Protein AF-A0A3F3QGV6-F1 (afdb_monomer_lite)

Secondary structure (DSSP, 8-state):
-------GGGSS----HHHHHHHHHHHTTT--EE--TTPPPEE-SSEEEEEEEETTS-EEEEEEEPP-TTS-HHHHHHHHHHHHHHHHHHHHH------------

Radius of gyration: 15.42 Å; chains: 1; bounding box: 38×34×50 Å

Structure (mmCIF, N/CA/C/O backbone):
data_AF-A0A3F3QGV6-F1
#
_entry.id   AF-A0A3F3QGV6-F1
#
loop_
_atom_site.group_PDB
_atom_site.id
_atom_site.type_symbol
_atom_site.label_atom_id
_atom_site.label_alt_id
_atom_site.label_comp_id
_atom_site.label_asym_id
_atom_site.label_entity_id
_atom_site.label_seq_id
_atom_site.pdbx_PDB_ins_code
_atom_site.Cartn_x
_atom_site.Cartn_y
_atom_site.Cartn_z
_atom_site.occupancy
_atom_site.B_iso_or_equiv
_atom_site.auth_seq_id
_atom_site.auth_comp_id
_atom_site.auth_asym_id
_atom_site.auth_atom_id
_atom_site.pdbx_PDB_model_num
ATOM 1 N N . MET A 1 1 ? 2.534 20.557 -28.811 1.00 41.16 1 MET A N 1
ATOM 2 C CA . MET A 1 1 ? 2.033 19.486 -27.928 1.00 41.16 1 MET A CA 1
ATOM 3 C C . MET A 1 1 ? 2.941 19.452 -26.716 1.00 41.16 1 MET A C 1
ATOM 5 O O . MET A 1 1 ? 4.105 19.108 -26.868 1.00 41.16 1 MET A O 1
ATOM 9 N N . SER A 1 2 ? 2.471 19.928 -25.564 1.00 47.84 2 SER A N 1
ATOM 10 C CA . SER A 1 2 ? 3.240 19.845 -24.318 1.00 47.84 2 SER A CA 1
ATOM 11 C C . SER A 1 2 ? 3.481 18.370 -23.987 1.00 47.84 2 SER A C 1
ATOM 13 O O . SER A 1 2 ? 2.562 17.572 -24.193 1.00 47.84 2 SER A O 1
ATOM 15 N N . PRO A 1 3 ? 4.674 17.971 -23.515 1.00 48.09 3 PRO A N 1
ATOM 16 C CA . PRO A 1 3 ? 4.879 16.600 -23.083 1.00 48.09 3 PRO A CA 1
ATOM 17 C C . PRO A 1 3 ? 3.897 16.342 -21.942 1.00 48.09 3 PRO A C 1
ATOM 19 O O . PRO A 1 3 ? 3.878 17.091 -20.967 1.00 48.09 3 PRO A O 1
ATOM 22 N N . SER A 1 4 ? 3.036 15.337 -22.104 1.00 57.34 4 SER A N 1
ATOM 23 C CA . SER A 1 4 ? 2.170 14.840 -21.037 1.00 57.34 4 SER A CA 1
ATOM 24 C C . SER A 1 4 ? 3.052 14.559 -19.824 1.00 57.34 4 SER A C 1
ATOM 26 O O . SER A 1 4 ? 3.801 13.582 -19.823 1.00 57.34 4 SER A O 1
ATOM 28 N N . SER A 1 5 ? 3.030 15.443 -18.824 1.00 69.81 5 SER A N 1
ATOM 29 C CA . SER A 1 5 ? 3.799 15.263 -17.599 1.00 69.81 5 SER A CA 1
ATOM 30 C C . SER A 1 5 ? 3.327 13.966 -16.957 1.00 69.81 5 SER A C 1
ATOM 32 O O . SER A 1 5 ? 2.155 13.860 -16.586 1.00 69.81 5 SER A O 1
ATOM 34 N N . LYS A 1 6 ? 4.208 12.965 -16.875 1.00 74.38 6 LYS A N 1
ATOM 35 C CA . LYS A 1 6 ? 3.903 11.700 -16.202 1.00 74.38 6 LYS A CA 1
ATOM 36 C C . LYS A 1 6 ? 3.409 12.039 -14.792 1.00 74.38 6 LYS A C 1
ATOM 38 O O . LYS A 1 6 ? 4.072 12.793 -14.082 1.00 74.38 6 LYS A O 1
ATOM 43 N N . GLN A 1 7 ? 2.215 11.566 -14.438 1.00 89.06 7 GLN A N 1
ATOM 44 C CA . GLN A 1 7 ? 1.606 11.843 -13.136 1.00 89.06 7 GLN A CA 1
ATOM 45 C C . GLN A 1 7 ? 2.554 11.402 -12.008 1.00 89.06 7 GLN A C 1
ATOM 47 O O . GLN A 1 7 ? 3.224 10.372 -12.126 1.00 89.06 7 GLN A O 1
ATOM 52 N N . ASN A 1 8 ? 2.615 12.177 -10.921 1.00 93.62 8 ASN A N 1
ATOM 53 C CA . ASN A 1 8 ? 3.593 11.974 -9.845 1.00 93.62 8 ASN A CA 1
ATOM 54 C C . ASN A 1 8 ? 3.470 10.597 -9.179 1.00 93.62 8 ASN A C 1
ATOM 56 O O . ASN A 1 8 ? 4.476 10.050 -8.719 1.00 93.62 8 ASN A O 1
ATOM 60 N N . ILE A 1 9 ? 2.268 10.016 -9.159 1.00 95.06 9 ILE A N 1
ATOM 61 C CA . ILE A 1 9 ? 2.002 8.710 -8.550 1.00 95.06 9 ILE A CA 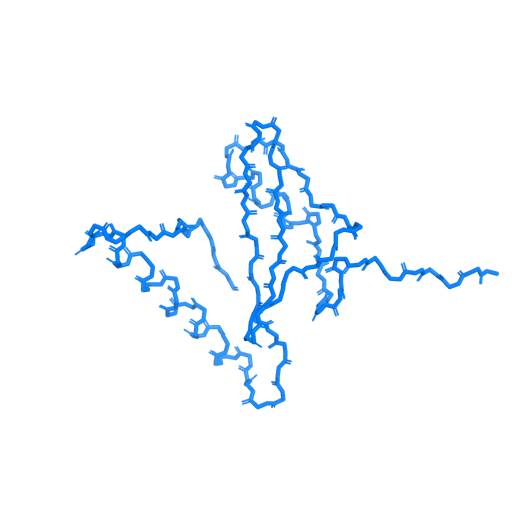1
ATOM 62 C C . ILE A 1 9 ? 2.848 7.582 -9.174 1.00 95.06 9 ILE A C 1
ATOM 64 O O . ILE A 1 9 ? 3.205 6.624 -8.490 1.00 95.06 9 ILE A O 1
ATOM 68 N N . PHE A 1 10 ? 3.272 7.738 -10.433 1.00 95.50 10 PHE A N 1
ATOM 69 C CA . PHE A 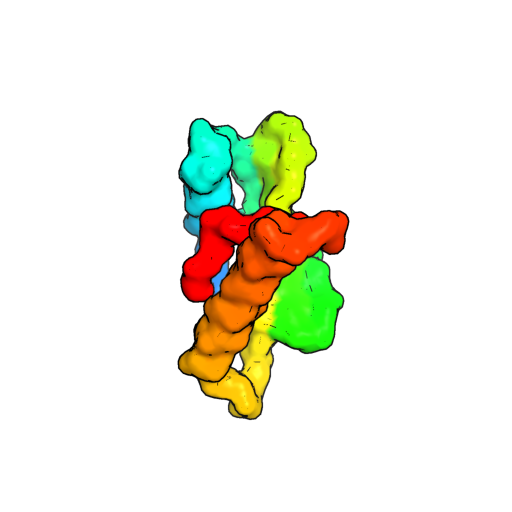1 10 ? 4.076 6.763 -11.181 1.00 95.50 10 PHE A CA 1
ATOM 70 C C . PHE A 1 10 ? 5.589 7.006 -11.089 1.00 95.50 10 PHE A C 1
ATOM 72 O O . PHE A 1 10 ? 6.348 6.589 -11.965 1.00 95.50 10 PHE A O 1
ATOM 79 N N . THR A 1 11 ? 6.050 7.708 -10.047 1.00 95.19 11 THR A N 1
ATOM 80 C CA . THR A 1 11 ? 7.480 8.024 -9.862 1.00 95.19 11 THR A CA 1
ATOM 81 C C . THR A 1 11 ? 8.353 6.763 -9.799 1.00 95.19 11 THR A C 1
ATOM 83 O O . THR A 1 11 ? 9.472 6.781 -10.306 1.00 95.19 11 THR A O 1
ATOM 86 N N . TYR A 1 12 ? 7.865 5.678 -9.184 1.00 94.00 12 TYR A N 1
ATOM 87 C CA . TYR A 1 12 ? 8.671 4.477 -8.910 1.00 94.00 12 TYR A CA 1
ATOM 88 C C . TYR A 1 12 ? 8.255 3.227 -9.689 1.00 94.00 12 TYR A C 1
ATOM 90 O O . TYR A 1 12 ? 9.046 2.293 -9.793 1.00 94.00 12 TYR A O 1
ATOM 98 N N . ALA A 1 13 ? 7.036 3.194 -10.226 1.00 92.62 13 ALA A N 1
ATOM 99 C CA . ALA A 1 13 ? 6.532 2.080 -11.016 1.00 92.62 13 ALA A CA 1
ATOM 100 C C . ALA A 1 13 ? 5.367 2.528 -11.904 1.00 92.62 13 ALA A C 1
ATOM 102 O O . ALA A 1 13 ? 4.641 3.462 -11.559 1.00 92.62 13 ALA A O 1
ATOM 103 N N . ASP A 1 14 ? 5.169 1.810 -13.005 1.00 92.94 14 ASP A N 1
ATOM 104 C CA . ASP A 1 14 ? 3.956 1.883 -13.816 1.00 92.94 14 ASP A CA 1
ATOM 105 C C . ASP A 1 14 ? 2.959 0.826 -13.322 1.00 92.94 14 ASP A C 1
ATOM 107 O O . ASP A 1 14 ? 3.310 -0.345 -13.172 1.00 92.94 14 ASP A O 1
ATOM 111 N N . PHE A 1 15 ? 1.725 1.239 -13.029 1.00 93.06 15 PHE A N 1
ATOM 112 C CA . PHE A 1 15 ? 0.664 0.364 -12.527 1.00 93.06 15 PHE A CA 1
ATOM 113 C C . PHE A 1 15 ? -0.722 0.971 -12.778 1.00 93.06 15 PHE A C 1
ATOM 115 O O . PHE A 1 15 ? -0.860 2.171 -13.014 1.00 93.06 15 PHE A O 1
ATOM 122 N N . ASP A 1 16 ? -1.764 0.145 -12.690 1.00 95.06 16 ASP A N 1
ATOM 123 C CA . ASP A 1 16 ? -3.154 0.596 -12.782 1.00 95.06 16 ASP A CA 1
ATOM 124 C C . ASP A 1 16 ? -3.659 1.063 -11.403 1.00 95.06 16 ASP A C 1
ATOM 126 O O . ASP A 1 16 ? -4.100 0.272 -10.564 1.00 95.06 16 ASP A O 1
ATOM 130 N N . HIS A 1 17 ? -3.566 2.370 -11.150 1.00 94.06 17 HIS A N 1
ATOM 131 C CA . HIS A 1 17 ? -4.020 2.977 -9.895 1.00 94.06 17 HIS A CA 1
ATOM 132 C C . HIS A 1 17 ? -5.544 2.874 -9.676 1.00 94.06 17 HIS A C 1
ATOM 134 O O . HIS A 1 17 ? -5.990 2.825 -8.524 1.00 94.06 17 HIS A O 1
ATOM 140 N N . GLU A 1 18 ? -6.346 2.793 -10.745 1.00 95.38 18 GLU A N 1
ATOM 141 C CA . GLU A 1 18 ? -7.794 2.596 -10.639 1.00 95.38 18 GLU A CA 1
ATOM 142 C C . GLU A 1 18 ? -8.113 1.165 -10.205 1.00 95.38 18 GLU A C 1
ATOM 144 O O . GLU A 1 18 ? -8.977 0.957 -9.351 1.00 95.38 18 GLU A O 1
ATOM 149 N N . ALA A 1 19 ? -7.389 0.171 -10.732 1.00 96.38 19 ALA A N 1
ATOM 150 C CA . ALA A 1 19 ? -7.499 -1.212 -10.276 1.00 96.38 19 ALA A CA 1
ATOM 151 C C . ALA A 1 19 ? -7.108 -1.356 -8.798 1.00 96.38 19 ALA A C 1
ATOM 153 O O . ALA A 1 19 ? -7.798 -2.066 -8.061 1.00 96.38 19 ALA A O 1
ATOM 154 N N . VAL A 1 20 ? -6.072 -0.638 -8.341 1.00 95.81 20 VAL A N 1
ATOM 155 C CA . VAL A 1 20 ? -5.707 -0.579 -6.914 1.00 95.81 20 VAL A CA 1
ATOM 156 C C . VAL A 1 20 ? -6.871 -0.042 -6.077 1.00 95.81 20 VAL A C 1
ATOM 158 O O . VAL A 1 20 ? -7.258 -0.689 -5.103 1.00 95.81 20 VAL A O 1
ATOM 161 N N . CYS A 1 21 ? -7.490 1.081 -6.467 1.00 96.50 21 CYS A N 1
ATOM 162 C CA . CYS A 1 21 ? -8.629 1.611 -5.710 1.00 96.50 21 CYS A CA 1
ATOM 163 C C . CYS A 1 21 ? -9.836 0.663 -5.757 1.00 96.50 21 CYS A C 1
ATOM 165 O O . CYS A 1 21 ? -10.464 0.399 -4.736 1.00 96.50 21 CYS A O 1
ATOM 167 N N . ARG A 1 22 ? -10.140 0.068 -6.916 1.00 97.50 22 ARG A N 1
ATOM 168 C CA . ARG A 1 22 ? -11.241 -0.898 -7.061 1.00 97.50 22 ARG A CA 1
ATOM 169 C C . ARG A 1 22 ? -11.056 -2.105 -6.141 1.00 97.50 22 ARG A C 1
ATOM 171 O O . ARG A 1 22 ? -12.010 -2.544 -5.493 1.00 97.50 22 ARG A O 1
ATOM 178 N N . ARG A 1 23 ? -9.826 -2.620 -6.041 1.00 97.69 23 ARG A N 1
ATOM 179 C CA . ARG A 1 23 ? -9.479 -3.713 -5.126 1.00 97.69 23 ARG A CA 1
ATOM 180 C C . ARG A 1 23 ? -9.621 -3.281 -3.670 1.00 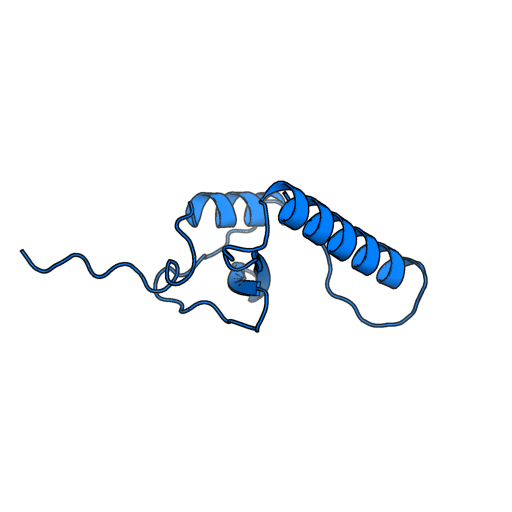97.69 23 ARG A C 1
ATOM 182 O O . ARG A 1 23 ? -10.282 -3.980 -2.908 1.00 97.69 23 ARG A O 1
ATOM 189 N N . ALA A 1 24 ? -9.074 -2.123 -3.304 1.00 97.88 24 ALA A N 1
ATOM 190 C CA . ALA A 1 24 ? -9.165 -1.577 -1.952 1.00 97.88 24 ALA A CA 1
ATOM 191 C C . ALA A 1 24 ? -10.626 -1.349 -1.519 1.00 97.88 24 ALA A C 1
ATOM 193 O O . ALA A 1 24 ? -11.020 -1.762 -0.432 1.00 97.88 24 ALA A O 1
ATOM 194 N N . SER A 1 25 ? -11.454 -0.789 -2.402 1.00 98.19 25 SER A N 1
ATOM 195 C CA . SER A 1 25 ? -12.897 -0.631 -2.198 1.00 98.19 25 SER A CA 1
ATOM 196 C C . SER A 1 25 ? -13.591 -1.974 -1.975 1.00 98.19 25 SER A C 1
ATOM 198 O O . SER A 1 25 ? -14.327 -2.129 -1.005 1.00 98.19 25 SER A O 1
ATOM 200 N N . THR A 1 26 ? -13.293 -2.983 -2.800 1.00 98.25 26 THR A N 1
ATOM 201 C CA . THR A 1 26 ? -13.854 -4.338 -2.644 1.00 98.25 26 THR A CA 1
ATOM 202 C C . THR A 1 26 ? -13.494 -4.947 -1.286 1.00 98.25 26 THR A C 1
ATOM 204 O O . THR A 1 26 ? -14.369 -5.445 -0.580 1.00 98.25 26 THR A O 1
ATOM 207 N N . LEU A 1 27 ? -12.220 -4.862 -0.887 1.00 98.06 27 LEU A N 1
ATOM 208 C CA . LEU A 1 27 ? -11.737 -5.338 0.415 1.00 98.06 27 LEU A CA 1
ATOM 209 C C . LEU A 1 27 ? -12.380 -4.581 1.584 1.00 98.06 27 LEU A C 1
ATOM 211 O O . LEU A 1 27 ? -12.543 -5.134 2.669 1.00 98.06 27 LEU A O 1
ATOM 215 N N . ARG A 1 28 ? -12.786 -3.331 1.354 1.00 97.44 28 ARG A N 1
ATOM 216 C CA . ARG A 1 28 ? -13.470 -2.480 2.323 1.00 97.44 28 ARG A CA 1
ATOM 217 C C . ARG A 1 28 ? -14.987 -2.427 2.109 1.00 97.44 28 ARG A C 1
ATOM 219 O O . ARG A 1 28 ? -15.599 -1.376 2.283 1.00 97.44 28 ARG A O 1
ATOM 226 N N . GLN A 1 29 ? -15.593 -3.558 1.743 1.00 97.69 29 GLN A N 1
ATOM 227 C CA . GLN A 1 29 ? -17.054 -3.729 1.658 1.00 97.69 29 GLN A CA 1
ATOM 228 C C . GLN A 1 29 ? -17.739 -2.753 0.682 1.00 97.69 29 GLN A C 1
ATOM 230 O O . GLN A 1 29 ? -18.876 -2.339 0.887 1.00 97.69 29 GLN A O 1
ATOM 235 N N . GLY A 1 30 ? -17.040 -2.375 -0.388 1.00 98.00 30 GLY A N 1
ATOM 236 C CA . GLY A 1 30 ? -17.553 -1.491 -1.432 1.00 98.00 30 GLY A CA 1
ATOM 237 C C . GLY A 1 30 ? -17.512 -0.002 -1.089 1.00 98.00 30 GLY A C 1
ATOM 238 O O . GLY A 1 30 ? -18.056 0.794 -1.852 1.00 98.00 30 GLY A O 1
ATOM 239 N N . ILE A 1 31 ? -16.875 0.410 0.016 1.00 98.44 31 ILE A N 1
ATOM 240 C CA . ILE A 1 31 ? -16.728 1.842 0.310 1.00 98.44 31 ILE A CA 1
ATOM 241 C C . ILE A 1 31 ? -15.864 2.498 -0.778 1.00 98.44 31 ILE A C 1
ATOM 243 O O . ILE A 1 31 ? -14.758 2.012 -1.043 1.00 98.44 31 ILE A O 1
ATOM 247 N N . PRO A 1 32 ? -16.332 3.586 -1.420 1.00 98.00 32 PRO A N 1
ATOM 248 C CA . PRO A 1 32 ? -15.559 4.284 -2.439 1.00 98.00 32 PRO A CA 1
ATOM 249 C C . PRO A 1 32 ? -14.245 4.841 -1.887 1.00 98.00 32 PRO A C 1
ATOM 251 O O . PRO A 1 32 ? -14.164 5.250 -0.726 1.00 98.00 32 PRO A O 1
ATOM 254 N N . CYS A 1 33 ? -13.228 4.896 -2.740 1.00 98.12 33 CYS A N 1
ATOM 255 C CA . CYS A 1 33 ? -11.922 5.450 -2.413 1.00 98.12 33 CYS A CA 1
ATOM 256 C C . CYS A 1 33 ? -11.367 6.305 -3.549 1.00 98.12 33 CYS A C 1
ATOM 258 O O . CYS A 1 33 ? -11.834 6.219 -4.686 1.00 98.12 33 CYS A O 1
ATOM 260 N N . THR A 1 34 ? -10.312 7.058 -3.236 1.00 96.06 34 THR A N 1
ATOM 261 C CA . THR A 1 34 ? -9.511 7.801 -4.209 1.00 96.06 34 THR A CA 1
ATOM 262 C C . THR A 1 34 ? -8.037 7.407 -4.111 1.00 96.06 34 THR A C 1
ATOM 264 O O . THR A 1 34 ? -7.444 7.439 -3.030 1.00 96.06 34 THR A O 1
ATOM 267 N N . CYS A 1 35 ? -7.436 7.109 -5.265 1.00 94.12 35 CYS A N 1
ATO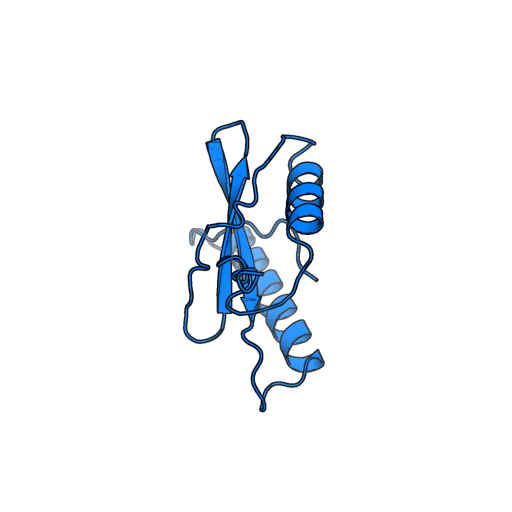M 268 C CA . CYS A 1 35 ? -5.989 7.047 -5.473 1.00 94.12 35 CYS A CA 1
ATOM 269 C C . CYS A 1 35 ? -5.566 8.303 -6.249 1.00 94.12 35 CYS A C 1
ATOM 271 O O . CYS A 1 35 ? -5.613 8.299 -7.474 1.00 94.12 35 CYS A O 1
ATOM 273 N N . ASP A 1 36 ? -5.207 9.389 -5.559 1.00 94.25 36 ASP A N 1
ATOM 274 C CA . ASP A 1 36 ? -4.886 10.675 -6.203 1.00 94.25 36 ASP A CA 1
ATOM 275 C C . ASP A 1 36 ? -3.649 10.554 -7.115 1.00 94.25 36 ASP A C 1
ATOM 277 O O . ASP A 1 36 ? -2.554 10.329 -6.592 1.00 94.25 36 ASP A O 1
ATOM 281 N N . PRO A 1 37 ? -3.768 10.735 -8.445 1.00 93.69 37 PRO A N 1
ATOM 282 C CA . PRO A 1 37 ? -2.631 10.610 -9.354 1.00 93.69 37 PRO A CA 1
ATOM 283 C C . PRO A 1 37 ? -1.588 11.726 -9.210 1.00 93.69 37 PRO A C 1
ATOM 285 O O . PRO A 1 37 ? -0.439 11.578 -9.638 1.00 93.69 37 PRO A O 1
ATOM 288 N N . SER A 1 38 ? -1.971 12.861 -8.621 1.00 94.88 38 SER A N 1
ATOM 289 C CA . SER A 1 38 ? -1.064 13.978 -8.364 1.00 94.88 38 SER A CA 1
ATOM 290 C C . SER A 1 38 ? -0.164 13.741 -7.148 1.00 94.88 38 SER A C 1
ATOM 292 O O . SER A 1 38 ? 0.865 14.417 -7.009 1.00 94.88 38 SER A O 1
ATOM 294 N N . GLN A 1 39 ? -0.498 12.751 -6.307 1.00 95.06 39 GLN A N 1
ATOM 295 C CA . GLN A 1 39 ? 0.279 12.419 -5.123 1.00 95.06 39 GLN A CA 1
ATOM 296 C C . GLN A 1 39 ? 1.680 11.949 -5.510 1.00 95.06 39 GLN A C 1
ATOM 298 O O . GLN A 1 39 ? 1.870 11.178 -6.451 1.00 95.06 39 GLN A O 1
ATOM 303 N N . ARG A 1 40 ? 2.679 12.369 -4.738 1.00 95.06 40 ARG A N 1
ATOM 304 C CA . ARG A 1 40 ? 4.018 11.794 -4.827 1.00 95.06 40 ARG A CA 1
ATOM 305 C C . ARG A 1 40 ? 4.109 10.619 -3.851 1.00 95.06 40 ARG A C 1
ATOM 307 O O . ARG A 1 40 ? 3.830 10.835 -2.671 1.00 95.06 40 ARG A O 1
ATOM 314 N N . PRO A 1 41 ? 4.512 9.413 -4.289 1.00 97.19 41 PRO A N 1
ATOM 315 C CA . PRO A 1 41 ? 4.640 8.286 -3.378 1.00 97.19 41 PRO A CA 1
ATOM 316 C C . PRO A 1 41 ? 5.629 8.594 -2.248 1.00 97.19 41 PRO A C 1
ATOM 318 O O . PRO A 1 41 ? 6.707 9.150 -2.486 1.00 97.19 41 PRO A O 1
ATOM 321 N N . ALA A 1 42 ? 5.282 8.201 -1.025 1.00 97.31 42 ALA A N 1
ATOM 322 C CA . ALA A 1 42 ? 6.235 8.162 0.074 1.00 97.31 42 ALA A CA 1
ATOM 323 C C . ALA A 1 42 ? 7.284 7.084 -0.223 1.00 97.31 42 ALA A C 1
ATOM 325 O O . ALA A 1 42 ? 6.967 6.036 -0.785 1.00 97.31 42 ALA A O 1
ATOM 326 N N . SER A 1 43 ? 8.539 7.315 0.153 1.00 96.75 43 SER A N 1
ATOM 327 C CA . SER A 1 43 ? 9.619 6.372 -0.134 1.00 96.75 43 SER A CA 1
ATOM 328 C C . SER A 1 43 ? 10.496 6.154 1.083 1.00 96.75 43 SER A C 1
ATOM 330 O O . SER A 1 43 ? 11.002 7.103 1.676 1.00 96.75 43 SER A O 1
ATOM 332 N N . GLY A 1 44 ? 10.719 4.884 1.407 1.00 93.75 44 GLY A N 1
ATOM 333 C CA . GLY A 1 44 ? 11.828 4.448 2.244 1.00 93.75 44 GLY A CA 1
ATOM 334 C C . GLY A 1 44 ? 12.971 3.913 1.385 1.00 93.75 44 GLY A C 1
ATOM 335 O O . GLY A 1 44 ? 12.991 4.085 0.165 1.00 93.75 44 GLY A O 1
ATOM 336 N N . SER A 1 45 ? 13.915 3.217 2.019 1.00 90.06 45 SER A N 1
ATOM 337 C CA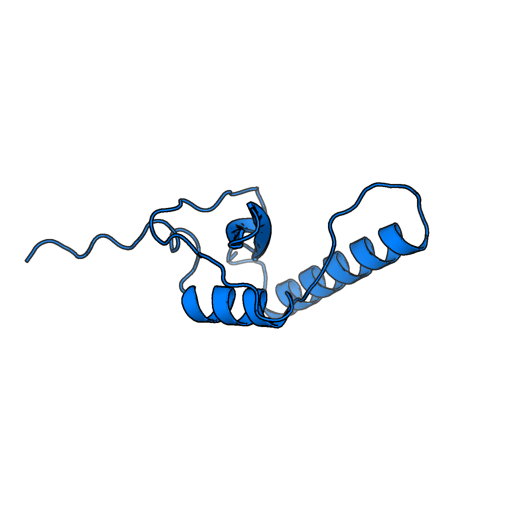 . SER A 1 45 ? 15.037 2.601 1.308 1.00 90.06 45 SER A CA 1
ATOM 338 C C . SER A 1 45 ? 14.570 1.482 0.376 1.00 90.06 45 SER A C 1
ATOM 340 O O . SER A 1 45 ? 14.922 1.479 -0.797 1.00 90.06 45 SER A O 1
ATOM 342 N N . PHE A 1 46 ? 13.774 0.528 0.866 1.00 89.56 46 PHE A N 1
ATOM 343 C CA . PHE A 1 46 ? 13.425 -0.679 0.099 1.00 89.56 46 PHE A CA 1
ATOM 344 C C . PHE A 1 46 ? 12.075 -0.614 -0.605 1.00 89.56 46 PHE A C 1
ATOM 346 O O . PHE A 1 46 ? 11.907 -1.260 -1.633 1.00 89.56 46 PHE A O 1
ATOM 353 N N . ASN A 1 47 ? 11.147 0.181 -0.083 1.00 93.50 47 ASN A N 1
ATOM 354 C CA . ASN A 1 47 ? 9.771 0.231 -0.556 1.00 93.50 47 ASN A CA 1
ATOM 355 C C . ASN A 1 47 ? 9.338 1.675 -0.795 1.00 93.50 47 ASN A C 1
ATOM 357 O O . ASN A 1 47 ? 9.810 2.597 -0.120 1.00 93.50 47 ASN A O 1
ATOM 361 N N . TRP A 1 48 ? 8.378 1.836 -1.691 1.00 96.12 48 TRP A N 1
ATOM 362 C CA . TRP A 1 48 ? 7.576 3.040 -1.836 1.00 96.12 48 TRP A CA 1
ATOM 363 C C . TRP A 1 48 ? 6.123 2.744 -1.461 1.00 96.12 48 TRP A C 1
ATOM 365 O O . TRP A 1 48 ? 5.718 1.585 -1.328 1.00 96.12 48 TRP A O 1
ATOM 375 N N . ALA A 1 49 ? 5.356 3.801 -1.228 1.00 97.19 49 ALA A N 1
ATOM 376 C CA . ALA A 1 49 ? 3.981 3.706 -0.785 1.00 97.19 49 ALA A CA 1
ATOM 377 C C . ALA A 1 49 ? 3.123 4.837 -1.348 1.00 97.19 49 ALA A C 1
ATOM 379 O O . ALA A 1 49 ? 3.576 5.978 -1.438 1.00 97.19 49 ALA A O 1
ATOM 380 N N . ILE A 1 50 ? 1.871 4.524 -1.661 1.00 97.69 50 ILE A N 1
ATOM 381 C CA . ILE A 1 50 ? 0.825 5.512 -1.937 1.00 97.69 50 ILE A CA 1
ATOM 382 C C . ILE A 1 50 ? -0.282 5.373 -0.901 1.00 97.69 50 ILE A C 1
ATOM 384 O O . ILE A 1 50 ? -0.477 4.304 -0.311 1.00 97.69 50 ILE A O 1
ATOM 388 N N . PHE A 1 51 ? -1.020 6.454 -0.706 1.00 97.69 51 PHE A N 1
ATOM 389 C CA . PHE A 1 51 ? -2.149 6.489 0.203 1.00 97.69 51 PHE A CA 1
ATOM 390 C C . PHE A 1 51 ? -3.465 6.423 -0.569 1.00 97.69 51 PHE A C 1
ATOM 392 O O . PHE A 1 51 ? -3.635 7.075 -1.603 1.00 97.69 51 PHE A O 1
ATOM 399 N N . ILE A 1 52 ? -4.392 5.636 -0.030 1.00 98.19 52 ILE A N 1
ATOM 400 C CA . I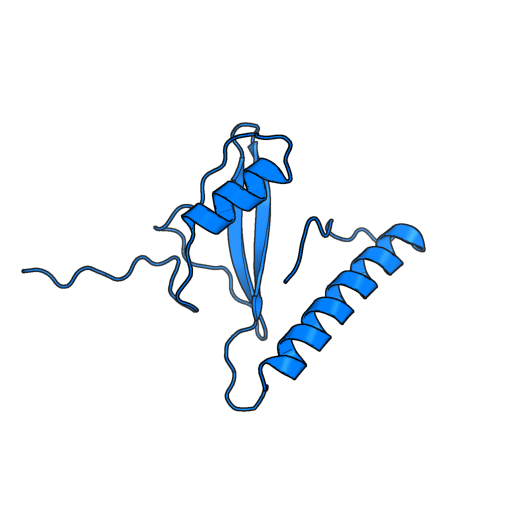LE A 1 52 ? -5.747 5.437 -0.539 1.00 98.19 52 ILE A CA 1
ATOM 401 C C . ILE A 1 52 ? -6.697 6.016 0.503 1.00 98.19 52 ILE A C 1
ATOM 403 O O . ILE A 1 52 ? -6.740 5.521 1.629 1.00 98.19 52 ILE A O 1
ATOM 407 N N . LEU A 1 53 ? -7.433 7.070 0.152 1.00 98.12 53 LEU A N 1
ATOM 408 C CA . LEU A 1 53 ? -8.387 7.714 1.057 1.00 98.12 53 LEU A CA 1
ATOM 409 C C . LEU A 1 53 ? -9.801 7.230 0.739 1.00 98.12 53 LEU A C 1
ATOM 411 O O . LEU A 1 53 ? -10.265 7.381 -0.391 1.00 98.12 53 LEU A O 1
ATOM 415 N N . PHE A 1 54 ? -10.476 6.651 1.725 1.00 98.50 54 PHE A N 1
ATOM 416 C CA . PHE A 1 54 ? -11.863 6.215 1.608 1.00 98.50 54 PHE A CA 1
ATOM 417 C C . PHE A 1 54 ? -12.833 7.352 1.922 1.00 98.50 54 PHE A C 1
ATOM 419 O O . PHE A 1 54 ? -12.508 8.288 2.653 1.00 98.50 54 PHE A O 1
ATOM 426 N N . ALA A 1 55 ? -14.054 7.247 1.395 1.00 98.31 55 ALA A N 1
ATOM 427 C CA . ALA A 1 55 ? -15.115 8.232 1.604 1.00 98.31 55 ALA A CA 1
ATOM 428 C C . ALA A 1 55 ? -15.494 8.430 3.085 1.00 98.31 55 ALA A C 1
ATOM 430 O O . ALA A 1 55 ? -16.012 9.482 3.449 1.00 98.31 55 ALA A O 1
ATOM 431 N N . ASP A 1 56 ? -15.218 7.447 3.943 1.00 97.75 56 ASP A N 1
ATOM 432 C CA . ASP A 1 56 ? -15.439 7.529 5.389 1.00 97.75 56 ASP A CA 1
ATOM 433 C C . ASP A 1 56 ? -14.233 8.075 6.174 1.00 97.75 56 ASP A C 1
ATOM 435 O O . ASP A 1 56 ? -14.198 8.009 7.401 1.00 97.75 56 ASP A O 1
ATOM 439 N N . GLY A 1 57 ? -13.240 8.626 5.473 1.00 97.62 57 GLY A N 1
ATOM 440 C CA . GLY A 1 57 ? -12.070 9.273 6.061 1.00 97.62 57 GLY A CA 1
ATOM 441 C C . GLY A 1 57 ? -10.964 8.312 6.495 1.00 97.62 57 GLY A C 1
ATOM 442 O O . GLY A 1 57 ? -9.886 8.770 6.874 1.00 97.62 57 GLY A O 1
ATOM 443 N N . VAL A 1 58 ? -11.174 6.993 6.413 1.00 97.69 58 VAL A N 1
ATOM 444 C CA . VAL A 1 58 ? -10.103 6.023 6.664 1.00 97.69 58 VAL A CA 1
ATOM 445 C C . VAL A 1 58 ? -9.079 6.076 5.536 1.00 97.69 58 VAL A C 1
ATOM 447 O O . VAL A 1 58 ? -9.427 6.185 4.362 1.00 97.69 58 VAL A O 1
ATOM 450 N N . GLN A 1 59 ? -7.803 5.956 5.890 1.00 97.69 59 GLN A N 1
ATOM 451 C CA . GLN A 1 59 ? -6.703 5.905 4.937 1.00 97.69 59 GLN A CA 1
ATOM 452 C C . GLN A 1 59 ? -6.028 4.534 4.985 1.00 97.69 59 GLN A C 1
ATOM 454 O O . GLN A 1 59 ? -5.659 4.055 6.057 1.00 97.69 59 GLN A O 1
ATOM 459 N N . TRP A 1 60 ? -5.861 3.901 3.824 1.00 98.12 60 TRP A N 1
ATOM 460 C CA . TRP A 1 60 ? -5.025 2.710 3.662 1.00 98.12 60 TRP A CA 1
ATOM 461 C C . TRP A 1 60 ? -3.742 3.045 2.911 1.00 98.12 60 TRP A C 1
ATOM 463 O O . TRP A 1 60 ? -3.620 4.092 2.272 1.00 98.12 60 TRP A O 1
ATOM 473 N N . VAL A 1 61 ? -2.784 2.125 2.984 1.00 97.44 61 VAL A N 1
ATOM 474 C CA . VAL A 1 61 ? -1.486 2.241 2.327 1.00 97.44 61 VAL A CA 1
ATOM 475 C C . VAL A 1 61 ? -1.318 1.078 1.360 1.00 97.44 61 VAL A C 1
ATOM 477 O O . VAL A 1 61 ? -1.419 -0.079 1.762 1.00 97.44 61 VAL A O 1
ATOM 480 N N . PHE A 1 62 ? -1.013 1.383 0.102 1.00 97.00 62 PHE A N 1
ATOM 481 C CA . PHE A 1 62 ? -0.473 0.406 -0.841 1.00 97.00 62 PHE A CA 1
ATOM 482 C C . PHE A 1 62 ? 1.048 0.540 -0.846 1.00 97.00 62 PHE A C 1
ATOM 484 O O . PHE A 1 62 ? 1.561 1.645 -1.024 1.00 97.00 62 PHE A O 1
ATOM 491 N N . ARG A 1 63 ? 1.768 -0.565 -0.629 1.00 95.69 63 ARG A N 1
ATOM 492 C CA . ARG A 1 63 ? 3.237 -0.602 -0.605 1.00 95.69 63 ARG A CA 1
ATOM 493 C C . ARG A 1 63 ? 3.758 -1.562 -1.655 1.00 95.69 63 ARG A C 1
ATOM 495 O O . ARG A 1 63 ? 3.202 -2.638 -1.835 1.00 95.69 63 ARG A O 1
ATOM 502 N N . SER A 1 64 ? 4.863 -1.185 -2.281 1.00 93.19 64 SER A N 1
ATOM 503 C CA . SER A 1 64 ? 5.567 -2.028 -3.240 1.00 93.19 64 SER A CA 1
ATOM 504 C C . SER A 1 64 ? 7.077 -1.850 -3.088 1.00 93.19 64 SER A C 1
ATOM 506 O O . SER A 1 64 ? 7.540 -0.745 -2.768 1.00 93.19 64 SER A O 1
ATOM 508 N N . PRO A 1 65 ? 7.868 -2.905 -3.339 1.00 91.94 65 PRO A N 1
ATOM 509 C CA . PRO A 1 65 ? 9.314 -2.788 -3.391 1.00 91.94 65 PRO A CA 1
ATOM 510 C C . PRO A 1 65 ? 9.754 -1.874 -4.535 1.00 91.94 65 PRO A C 1
ATOM 512 O O . PRO A 1 65 ? 9.113 -1.783 -5.587 1.00 91.94 65 PRO A O 1
ATOM 515 N N . HIS A 1 66 ? 10.888 -1.209 -4.329 1.00 91.12 66 HIS A N 1
ATOM 516 C CA . HIS A 1 66 ? 11.642 -0.602 -5.421 1.00 91.12 66 HIS A CA 1
ATOM 517 C C . HIS A 1 66 ? 12.195 -1.696 -6.329 1.00 91.12 66 HIS A C 1
ATOM 519 O O . HIS A 1 66 ? 12.741 -2.689 -5.843 1.00 91.12 66 HIS A O 1
ATOM 525 N N . GLN A 1 67 ? 12.136 -1.487 -7.644 1.00 85.25 67 GLN A N 1
ATOM 526 C CA . GLN A 1 67 ? 12.872 -2.337 -8.573 1.00 85.25 67 GLN A CA 1
ATOM 527 C C . GLN A 1 67 ? 14.373 -2.143 -8.353 1.00 85.25 67 GLN A C 1
ATOM 529 O O . GLN A 1 67 ? 14.890 -1.026 -8.394 1.00 85.25 67 GLN A O 1
ATOM 534 N N . ARG A 1 68 ? 15.084 -3.242 -8.096 1.00 82.56 68 ARG A N 1
ATOM 535 C CA . ARG A 1 68 ? 16.530 -3.233 -7.873 1.00 82.56 68 ARG A CA 1
ATOM 536 C C . ARG A 1 68 ? 17.183 -4.302 -8.728 1.00 82.56 68 ARG A C 1
ATOM 538 O O . ARG A 1 68 ? 16.740 -5.443 -8.739 1.00 82.56 68 ARG A O 1
ATOM 545 N N . THR A 1 69 ? 18.277 -3.940 -9.389 1.00 77.75 69 THR A N 1
ATOM 546 C CA . THR A 1 69 ? 19.023 -4.825 -10.302 1.00 77.75 69 THR A CA 1
ATOM 547 C C . THR A 1 69 ? 19.491 -6.124 -9.648 1.00 77.75 69 THR A C 1
ATOM 549 O O . THR A 1 69 ? 19.624 -7.138 -10.322 1.00 77.75 69 THR A O 1
ATOM 552 N N . PHE A 1 70 ? 19.718 -6.108 -8.335 1.00 79.50 70 PHE A N 1
ATOM 553 C CA . PHE A 1 70 ? 20.198 -7.253 -7.563 1.00 79.50 70 PHE A CA 1
ATOM 554 C C . PHE A 1 70 ? 19.088 -8.068 -6.881 1.00 79.50 70 PHE A C 1
ATOM 556 O O . PHE A 1 70 ? 19.396 -9.022 -6.172 1.00 79.50 70 PHE A O 1
ATOM 563 N N . MET A 1 71 ? 17.813 -7.698 -7.043 1.00 81.25 71 MET A N 1
ATOM 564 C CA . MET A 1 71 ? 16.688 -8.399 -6.421 1.00 81.25 71 MET A CA 1
ATOM 565 C C . MET A 1 71 ? 15.795 -9.009 -7.507 1.00 81.25 71 MET A C 1
ATOM 567 O O . MET A 1 71 ? 14.980 -8.296 -8.094 1.00 81.25 71 MET A O 1
ATOM 571 N N . PRO A 1 72 ? 15.931 -10.319 -7.789 1.00 86.69 72 PRO A N 1
ATOM 572 C CA . PRO A 1 72 ? 15.026 -11.020 -8.692 1.00 86.69 72 PRO A CA 1
ATOM 573 C C . PRO A 1 72 ? 13.575 -10.917 -8.211 1.00 86.69 72 PRO A C 1
ATOM 575 O O . PRO A 1 72 ? 13.322 -10.911 -7.004 1.00 86.69 72 PRO A O 1
ATOM 578 N N . LEU A 1 73 ? 12.622 -10.898 -9.147 1.00 84.25 73 LEU A N 1
ATOM 579 C CA . LEU A 1 73 ? 11.195 -10.767 -8.835 1.00 84.25 73 LEU A CA 1
ATOM 580 C C . LEU A 1 73 ? 10.715 -11.838 -7.843 1.00 84.25 73 LEU A C 1
ATOM 582 O O . LEU A 1 73 ? 10.081 -11.504 -6.847 1.00 84.25 73 LEU A O 1
ATOM 586 N N . ASP A 1 74 ? 11.103 -13.099 -8.051 1.00 88.88 74 ASP A N 1
ATOM 587 C CA . ASP A 1 74 ? 10.733 -14.215 -7.169 1.00 88.88 74 ASP A CA 1
ATOM 588 C C . ASP A 1 74 ? 11.209 -14.021 -5.726 1.00 88.88 74 ASP A C 1
ATOM 590 O O . ASP A 1 74 ? 10.540 -14.436 -4.776 1.00 88.88 74 ASP A O 1
ATOM 594 N N . LEU A 1 75 ? 12.374 -13.389 -5.542 1.00 89.31 75 LEU A N 1
ATOM 595 C CA . LEU A 1 75 ? 12.865 -13.047 -4.212 1.00 89.31 75 LEU A CA 1
ATOM 596 C C . LEU A 1 75 ? 12.002 -11.942 -3.596 1.00 89.31 75 LEU A C 1
ATOM 598 O O . LEU A 1 75 ? 11.643 -12.045 -2.427 1.00 89.31 75 LEU A O 1
ATOM 602 N N . GLY A 1 76 ? 11.629 -10.932 -4.386 1.00 87.75 76 GLY A N 1
ATOM 603 C CA . GLY A 1 76 ? 10.712 -9.872 -3.969 1.00 87.75 76 GLY A CA 1
ATOM 604 C C . GLY A 1 76 ? 9.366 -10.414 -3.482 1.00 87.75 76 GLY A C 1
ATOM 605 O O . GLY A 1 76 ? 8.929 -10.058 -2.391 1.00 87.75 76 GLY A O 1
ATOM 606 N N . VAL A 1 77 ? 8.759 -11.346 -4.225 1.00 88.81 77 VAL A N 1
ATOM 607 C CA . VAL A 1 77 ? 7.484 -11.984 -3.842 1.00 88.81 77 VAL A CA 1
ATOM 608 C C . VAL A 1 77 ? 7.624 -12.770 -2.535 1.00 88.81 77 VAL A C 1
ATOM 610 O O . VAL A 1 77 ? 6.787 -12.651 -1.641 1.00 88.81 77 VAL A O 1
ATOM 613 N N . LYS A 1 78 ? 8.708 -13.542 -2.371 1.00 92.25 78 LYS A N 1
ATOM 614 C CA . LYS A 1 78 ? 8.972 -14.281 -1.122 1.00 92.25 78 LYS A CA 1
ATOM 615 C C . LYS A 1 78 ? 9.166 -13.346 0.071 1.00 92.25 78 LYS A C 1
ATOM 617 O O . LYS A 1 78 ? 8.660 -13.637 1.153 1.00 92.25 78 LYS A O 1
ATOM 622 N N . LEU A 1 79 ? 9.875 -12.233 -0.117 1.00 91.75 79 LEU A N 1
ATOM 623 C CA . LEU A 1 79 ? 10.071 -11.227 0.927 1.00 91.75 79 LEU A CA 1
ATOM 624 C C . LEU A 1 79 ? 8.750 -10.552 1.310 1.00 91.75 79 LEU A C 1
ATOM 626 O O . LEU A 1 79 ? 8.473 -10.436 2.501 1.00 91.75 79 LEU A O 1
ATOM 630 N N . LEU A 1 80 ? 7.909 -10.196 0.334 1.00 92.56 80 LEU A N 1
ATOM 631 C CA . LEU A 1 80 ? 6.576 -9.639 0.584 1.00 92.56 80 LEU A CA 1
ATOM 632 C C . LEU A 1 80 ? 5.697 -10.617 1.377 1.00 92.56 80 LEU A C 1
ATOM 634 O O . LEU A 1 80 ? 5.099 -10.239 2.384 1.00 92.56 80 LEU A O 1
ATOM 638 N N . ALA A 1 81 ? 5.668 -11.891 0.973 1.00 94.88 81 ALA A N 1
ATOM 639 C CA . ALA A 1 81 ? 4.933 -12.931 1.688 1.00 94.88 81 ALA A CA 1
ATOM 640 C C . ALA A 1 81 ? 5.460 -13.127 3.122 1.00 94.88 81 ALA A C 1
ATOM 642 O O . ALA A 1 81 ? 4.672 -13.283 4.055 1.00 94.88 81 ALA A O 1
ATOM 643 N N . SER A 1 82 ? 6.782 -13.075 3.313 1.00 96.06 82 SER A N 1
ATOM 644 C CA . SER A 1 82 ? 7.412 -13.159 4.635 1.00 96.06 82 SER A CA 1
ATOM 645 C C . SER A 1 82 ? 7.063 -11.957 5.520 1.00 96.06 82 SER A C 1
ATOM 647 O O . SER A 1 82 ? 6.791 -12.139 6.707 1.00 96.06 82 SER A O 1
ATOM 649 N N . GLU A 1 83 ? 7.046 -10.738 4.973 1.00 95.25 83 GLU A N 1
ATOM 650 C CA . GLU A 1 83 ? 6.633 -9.521 5.690 1.00 95.25 83 GLU A CA 1
ATOM 651 C C . GLU A 1 83 ? 5.165 -9.622 6.127 1.00 95.25 83 GLU A C 1
ATOM 653 O O . GLU A 1 83 ? 4.861 -9.458 7.310 1.00 95.25 83 GLU A O 1
ATOM 658 N N . ALA A 1 84 ? 4.266 -9.996 5.211 1.00 97.06 84 ALA A N 1
ATOM 659 C CA . ALA A 1 84 ? 2.848 -10.195 5.505 1.00 97.06 84 ALA A CA 1
ATOM 660 C C . ALA A 1 84 ? 2.617 -11.268 6.584 1.00 97.06 84 ALA A C 1
ATOM 662 O O . ALA A 1 84 ? 1.840 -11.056 7.519 1.00 97.06 84 ALA A O 1
ATOM 663 N N . ALA A 1 85 ? 3.313 -12.406 6.488 1.00 97.88 85 ALA A N 1
ATOM 664 C CA . ALA A 1 85 ? 3.247 -13.471 7.485 1.00 97.88 85 ALA A CA 1
ATOM 665 C C . ALA A 1 85 ? 3.737 -12.996 8.861 1.00 97.88 85 ALA A C 1
ATOM 667 O O . ALA A 1 85 ? 3.115 -13.304 9.876 1.00 97.88 85 ALA A O 1
ATOM 668 N N . THR A 1 86 ? 4.807 -12.199 8.892 1.00 98.12 86 THR A N 1
ATOM 669 C CA . THR A 1 86 ? 5.378 -11.659 10.133 1.00 98.12 86 THR A CA 1
ATOM 670 C C . THR A 1 86 ? 4.417 -10.681 10.804 1.00 98.12 86 THR A C 1
ATOM 672 O O . THR A 1 86 ? 4.168 -10.803 12.000 1.00 98.12 86 THR A O 1
ATOM 675 N N . LEU A 1 87 ? 3.815 -9.756 10.048 1.00 98.00 87 LEU A N 1
ATOM 676 C CA . LEU A 1 87 ? 2.823 -8.811 10.577 1.00 98.00 87 LEU A CA 1
ATOM 677 C C . LEU A 1 87 ? 1.603 -9.534 11.156 1.00 98.00 87 LEU A C 1
ATOM 679 O O . LEU A 1 87 ? 1.171 -9.232 12.267 1.00 98.00 87 LEU A O 1
ATOM 683 N N . ARG A 1 88 ? 1.086 -10.542 10.444 1.00 97.75 88 ARG A N 1
ATOM 684 C CA . ARG A 1 88 ? -0.026 -11.372 10.932 1.00 97.75 88 ARG A CA 1
ATOM 685 C C . ARG A 1 88 ? 0.349 -12.153 12.188 1.00 97.75 88 ARG A C 1
ATOM 687 O O . ARG A 1 88 ? -0.447 -12.216 13.121 1.00 97.75 88 ARG A O 1
ATOM 694 N N . TYR A 1 89 ? 1.555 -12.718 12.232 1.00 98.31 89 TYR A N 1
ATOM 695 C CA . TYR A 1 89 ? 2.046 -13.434 13.404 1.00 98.31 89 TYR A CA 1
ATOM 696 C C . TYR A 1 89 ? 2.152 -12.509 14.620 1.00 98.31 89 TYR A C 1
ATOM 698 O O . TYR A 1 89 ? 1.627 -12.853 15.677 1.00 98.31 89 TYR A O 1
ATOM 706 N N . LEU A 1 90 ? 2.763 -11.329 14.460 1.00 98.50 90 LEU A N 1
ATOM 707 C CA . LEU A 1 90 ? 2.895 -10.330 15.525 1.00 98.50 90 LEU A CA 1
ATOM 708 C C . LEU A 1 90 ? 1.533 -9.872 16.044 1.00 98.50 90 LEU A C 1
ATOM 710 O O . LEU A 1 90 ? 1.344 -9.836 17.255 1.00 98.50 90 LEU A O 1
ATOM 714 N N . LYS A 1 91 ? 0.573 -9.603 15.151 1.00 97.56 91 LYS A N 1
ATOM 715 C CA . LYS A 1 91 ? -0.795 -9.232 15.535 1.00 97.56 91 LYS A CA 1
ATOM 716 C C . LYS A 1 91 ? -1.491 -10.318 16.363 1.00 97.56 91 LYS A C 1
ATOM 718 O O . LYS A 1 91 ? -2.276 -10.003 17.248 1.00 97.56 91 LYS A O 1
ATOM 723 N N . ALA A 1 92 ? -1.249 -11.588 16.043 1.00 97.75 92 ALA A N 1
ATOM 724 C CA . ALA A 1 92 ? -1.908 -12.714 16.700 1.00 97.75 92 ALA A CA 1
ATOM 725 C C . ALA A 1 92 ? -1.229 -13.156 18.009 1.00 97.75 92 ALA A C 1
ATOM 727 O O . ALA A 1 92 ? -1.889 -13.762 18.849 1.00 97.75 92 ALA A O 1
ATOM 728 N N . HIS A 1 93 ? 0.069 -12.884 18.179 1.00 98.38 93 HIS A N 1
ATOM 729 C CA . HIS A 1 93 ? 0.877 -13.452 19.269 1.00 98.38 93 HIS A CA 1
ATOM 730 C C . HIS A 1 93 ? 1.606 -12.404 20.120 1.00 98.38 93 HIS A C 1
ATOM 732 O O . HIS A 1 93 ? 2.455 -12.762 20.935 1.00 98.38 93 HIS A O 1
ATOM 738 N N . SER A 1 94 ? 1.328 -11.115 19.930 1.00 98.00 94 SER A N 1
ATOM 739 C CA . SER A 1 94 ? 1.910 -10.043 20.737 1.00 98.00 94 SER A CA 1
ATOM 740 C C . SER A 1 94 ? 0.976 -8.841 20.823 1.00 98.00 94 SER A C 1
ATOM 742 O O . SER A 1 94 ? 0.133 -8.643 19.953 1.00 98.00 94 SER A O 1
ATOM 744 N N . ASP A 1 95 ? 1.201 -7.991 21.822 1.00 97.25 95 ASP A N 1
ATOM 745 C CA . ASP A 1 95 ? 0.506 -6.705 21.965 1.00 97.25 95 ASP A CA 1
ATOM 746 C C . ASP A 1 95 ? 1.204 -5.565 21.200 1.00 97.25 95 ASP A C 1
ATOM 748 O O . ASP A 1 95 ? 0.868 -4.391 21.367 1.00 97.25 95 ASP A O 1
ATOM 752 N N . ILE A 1 96 ? 2.210 -5.882 20.373 1.00 97.25 96 ILE A N 1
ATOM 753 C CA . ILE A 1 96 ? 2.905 -4.878 19.568 1.00 97.25 96 ILE A CA 1
ATOM 754 C C . ILE A 1 96 ? 1.918 -4.347 18.522 1.00 97.25 96 ILE A C 1
ATOM 756 O O . ILE A 1 96 ? 1.418 -5.126 17.705 1.00 97.25 96 ILE A O 1
ATOM 760 N N . PRO A 1 97 ? 1.657 -3.029 18.487 1.00 97.12 97 PRO A N 1
ATOM 761 C CA . PRO A 1 97 ? 0.782 -2.463 17.478 1.00 97.12 97 PRO A CA 1
ATOM 762 C C . PRO A 1 97 ? 1.439 -2.599 16.103 1.00 97.12 97 PRO A C 1
ATOM 764 O O . PRO A 1 97 ? 2.515 -2.057 15.848 1.00 97.12 97 PRO A O 1
ATOM 767 N N . VAL A 1 98 ? 0.771 -3.319 15.208 1.00 97.44 98 VAL A N 1
ATOM 768 C CA . VAL A 1 98 ? 1.193 -3.524 13.819 1.00 97.44 98 VAL A CA 1
ATOM 769 C C . VAL A 1 98 ? 0.050 -3.181 12.861 1.00 97.44 98 VAL A C 1
ATOM 771 O O . VAL A 1 98 ? -1.120 -3.306 13.234 1.00 97.44 98 VAL A O 1
ATOM 774 N N . PRO A 1 99 ? 0.352 -2.726 11.631 1.00 95.81 99 PRO A N 1
ATOM 775 C CA . PRO A 1 99 ? -0.674 -2.457 10.631 1.00 95.81 99 PRO A CA 1
ATOM 776 C C . PRO A 1 99 ? -1.389 -3.739 10.189 1.00 95.81 99 PRO A C 1
ATOM 778 O O . PRO A 1 99 ? -0.803 -4.822 10.158 1.00 95.81 99 PRO A O 1
ATOM 781 N N . GLU A 1 100 ? -2.651 -3.593 9.783 1.00 96.75 100 GLU A N 1
ATOM 782 C CA . GLU A 1 100 ? -3.424 -4.692 9.208 1.00 96.75 100 GLU A CA 1
ATOM 783 C C . GLU A 1 100 ? -3.008 -4.987 7.765 1.00 96.75 100 GLU A C 1
ATOM 785 O O . GLU A 1 100 ? -2.907 -4.079 6.939 1.00 96.75 100 GLU A O 1
ATOM 790 N N . VAL A 1 101 ? -2.824 -6.272 7.449 1.00 97.38 101 VAL A N 1
ATOM 791 C CA . VAL A 1 101 ? -2.548 -6.743 6.084 1.00 97.38 101 VAL A CA 1
ATOM 792 C C . VAL A 1 101 ? -3.835 -7.256 5.445 1.00 97.38 101 VAL A C 1
ATOM 794 O O . VAL A 1 101 ? -4.180 -8.433 5.587 1.00 97.38 101 VAL A O 1
ATOM 797 N N . TYR A 1 102 ? -4.515 -6.375 4.710 1.00 97.31 102 TYR A N 1
ATOM 798 C CA . TYR A 1 102 ? -5.758 -6.699 4.002 1.00 97.31 102 TYR A CA 1
ATOM 799 C C . TYR A 1 102 ? -5.541 -7.617 2.792 1.00 97.31 102 TYR A C 1
ATOM 801 O O . TYR A 1 102 ? -6.357 -8.501 2.547 1.00 97.31 102 TYR A O 1
ATOM 809 N N . ASP A 1 103 ? -4.456 -7.416 2.038 1.00 95.81 103 ASP A N 1
ATOM 810 C CA . ASP A 1 103 ? -4.133 -8.186 0.831 1.00 95.81 103 ASP A CA 1
ATOM 811 C C . ASP A 1 103 ? -2.648 -8.032 0.454 1.00 95.81 103 ASP A C 1
ATOM 813 O O . ASP A 1 103 ? -2.008 -7.066 0.879 1.00 95.81 103 ASP A O 1
ATOM 817 N N . TYR A 1 104 ? -2.102 -8.973 -0.321 1.00 92.75 104 TYR A N 1
ATOM 818 C CA . TYR A 1 104 ? -0.771 -8.888 -0.941 1.00 92.75 104 TYR A CA 1
ATOM 819 C C . TYR A 1 104 ? -0.665 -9.851 -2.135 1.00 92.75 104 TYR A C 1
ATOM 821 O O . TYR A 1 104 ? -1.244 -10.939 -2.103 1.00 92.75 104 TYR A O 1
ATOM 829 N N . TRP A 1 105 ? 0.086 -9.464 -3.170 1.00 81.38 105 TRP A N 1
ATOM 830 C CA . TRP A 1 105 ? 0.363 -10.274 -4.361 1.00 81.38 105 TRP A CA 1
ATOM 831 C C . TRP A 1 105 ? 1.705 -9.906 -4.994 1.00 81.38 105 TRP A C 1
ATOM 833 O O . TRP A 1 105 ? 2.164 -8.760 -4.784 1.00 81.38 105 TRP A O 1
#

pLDDT: mean 92.43, std 10.31, range [41.16, 98.5]

Organism: NCBI:txid1341132

InterPro domains:
  IPR011009 Protein kinase-like domain superfamily [SSF56112] (12-104)

Sequence (105 aa):
MSPSSKQNIFTYADFDHEAVCRRASTLRQGIPCTCDPSQRPASGSFNWAIFILFADGVQWVFRSPHQRTFMPLDLGVKLLASEAATLRYLKAHSDIPVPEVYDYW

Foldseek 3Di:
DPPPPQQQCCVQHDDDQVVVQVVVCVLVVNFHKDQDSNDHWPDDDFKTWGWIATPVRDIDIDIATGDDPPADPVNRLVVQVVVQVVQVCCVVPHPPDGDDDSDDD